Protein AF-A0A3L7ZVU9-F1 (afdb_monomer_lite)

Radius of gyration: 32.21 Å; chains: 1; bounding box: 34×43×109 Å

Secondary structure (DSSP, 8-state):
--HHHHHHHHHHHHHHHHHHH-HHHHHHHT-TT--HHHHHHHHHHHHHHHT-S---HHHHHHHHHHHHH-SS--------------------HHHHHHHHHHHHHHHHHHHHHHHHHHTS----TTSSTTSTTSSSS---

pLDDT: mean 83.01, std 16.84, range [37.69, 98.06]

Sequence (140 aa):
MKTTDHFKRTIQMYLEQRAAEDALFAKNYRNPAKNIDDCVTYILNYVKKSGCNGFTDGEIYGQAVHYYDENEIEVGEPIQCKVAVNHVVELTAEEKAEARQNAIRQYQDGLMREMQNRHKPRTDANKEMLASHKVDTSDC

Structure (mmCIF, N/CA/C/O backbone):
data_AF-A0A3L7ZVU9-F1
#
_entry.id   AF-A0A3L7ZVU9-F1
#
loop_
_atom_site.group_PDB
_atom_site.id
_atom_site.type_symbol
_atom_site.label_atom_id
_atom_site.label_alt_id
_atom_site.label_comp_id
_atom_site.label_asym_id
_atom_site.label_entity_id
_atom_site.label_seq_id
_atom_site.pdbx_PDB_ins_code
_atom_site.Cartn_x
_atom_site.Cartn_y
_atom_site.Cartn_z
_atom_site.occupancy
_atom_site.B_iso_or_equiv
_atom_site.auth_seq_id
_atom_site.auth_comp_id
_atom_site.auth_asym_id
_atom_site.auth_atom_id
_atom_site.pdbx_PDB_model_num
ATOM 1 N N . MET A 1 1 ? -7.067 10.037 -15.205 1.00 50.88 1 MET A N 1
ATOM 2 C CA . MET A 1 1 ? -7.299 9.424 -13.875 1.00 50.88 1 MET A CA 1
ATOM 3 C C . MET A 1 1 ? -6.689 10.328 -12.821 1.00 50.88 1 MET A C 1
ATOM 5 O O . MET A 1 1 ? -5.605 10.840 -13.076 1.00 50.88 1 MET A O 1
ATOM 9 N N . LYS A 1 2 ? -7.360 10.572 -11.685 1.00 66.62 2 LYS A N 1
ATOM 10 C CA . LYS A 1 2 ? -6.717 11.288 -10.572 1.00 66.62 2 LYS A CA 1
ATOM 11 C C . LYS A 1 2 ? -5.642 10.362 -10.002 1.00 66.62 2 LYS A C 1
ATOM 13 O O . LYS A 1 2 ? -5.888 9.166 -9.875 1.00 66.62 2 LYS A O 1
ATOM 18 N N . THR A 1 3 ? -4.455 10.870 -9.683 1.00 63.56 3 THR A N 1
ATOM 19 C CA . THR A 1 3 ? -3.334 10.006 -9.267 1.00 63.56 3 THR A CA 1
ATOM 20 C C . THR A 1 3 ? -3.638 9.210 -7.992 1.00 63.56 3 THR A C 1
ATOM 22 O O . THR A 1 3 ? -3.186 8.080 -7.841 1.00 63.56 3 THR A O 1
ATOM 25 N N . THR A 1 4 ? -4.511 9.742 -7.135 1.00 78.69 4 THR A N 1
ATOM 26 C CA . THR A 1 4 ? -5.063 9.049 -5.963 1.00 78.69 4 THR A CA 1
ATOM 27 C C . THR A 1 4 ? -5.902 7.818 -6.331 1.00 78.69 4 THR A C 1
ATOM 29 O O . THR A 1 4 ? -5.836 6.813 -5.631 1.00 78.69 4 THR A O 1
ATOM 32 N N . ASP A 1 5 ? -6.644 7.849 -7.444 1.00 87.31 5 ASP A N 1
ATOM 33 C CA . ASP A 1 5 ? -7.430 6.693 -7.905 1.00 87.31 5 ASP A CA 1
ATOM 34 C C . ASP A 1 5 ? -6.518 5.564 -8.388 1.00 87.31 5 ASP A C 1
ATOM 36 O O . ASP A 1 5 ? -6.831 4.389 -8.210 1.00 87.31 5 ASP A O 1
ATOM 40 N N . HIS A 1 6 ? -5.391 5.919 -9.012 1.00 88.12 6 HIS A N 1
ATOM 41 C CA . HIS A 1 6 ? -4.405 4.938 -9.450 1.00 88.12 6 HIS A CA 1
ATOM 42 C C . HIS A 1 6 ? -3.737 4.268 -8.248 1.00 88.12 6 HIS A C 1
ATOM 44 O O . HIS A 1 6 ? -3.736 3.046 -8.170 1.00 88.12 6 HIS A O 1
ATOM 50 N N . PHE A 1 7 ? -3.282 5.060 -7.271 1.00 90.31 7 PHE A N 1
ATOM 51 C CA . PHE A 1 7 ? -2.720 4.537 -6.027 1.00 90.31 7 PHE A CA 1
ATOM 52 C C . PHE A 1 7 ? -3.687 3.594 -5.305 1.00 90.31 7 PHE A C 1
ATOM 54 O O . PHE A 1 7 ? -3.316 2.472 -4.974 1.00 90.31 7 PHE A O 1
ATOM 61 N N . LYS A 1 8 ? -4.952 4.002 -5.150 1.00 92.88 8 LYS A N 1
ATOM 62 C CA . LYS A 1 8 ? -5.997 3.174 -4.534 1.00 92.88 8 LYS A CA 1
ATOM 63 C C . LYS A 1 8 ? -6.143 1.814 -5.222 1.00 92.88 8 LYS A C 1
ATOM 65 O O . LYS A 1 8 ? -6.193 0.793 -4.544 1.00 92.88 8 LYS A O 1
ATOM 70 N N . ARG A 1 9 ? -6.176 1.795 -6.559 1.00 92.69 9 ARG A N 1
ATOM 71 C CA . ARG A 1 9 ? -6.267 0.552 -7.343 1.00 92.69 9 ARG A CA 1
ATOM 72 C C . ARG A 1 9 ? -5.053 -0.348 -7.139 1.00 92.69 9 ARG A C 1
ATOM 74 O O . ARG A 1 9 ? -5.234 -1.550 -7.007 1.00 92.69 9 ARG A O 1
ATOM 81 N N . THR A 1 10 ? -3.847 0.216 -7.088 1.00 92.50 10 THR A N 1
ATOM 82 C CA . THR A 1 10 ? -2.620 -0.557 -6.842 1.00 92.50 10 THR A CA 1
ATOM 83 C C . THR A 1 10 ? -2.655 -1.235 -5.473 1.00 92.50 10 THR A C 1
ATOM 85 O O . THR A 1 10 ? -2.406 -2.434 -5.385 1.00 92.50 10 THR A O 1
ATOM 88 N N . ILE A 1 11 ? -3.042 -0.501 -4.422 1.00 95.44 11 ILE A N 1
ATOM 89 C CA . ILE A 1 11 ? -3.204 -1.071 -3.076 1.00 95.44 11 ILE A CA 1
ATOM 90 C C . ILE A 1 11 ? -4.271 -2.164 -3.078 1.00 95.44 11 ILE A C 1
ATOM 92 O O . ILE A 1 11 ? -4.038 -3.251 -2.562 1.00 95.44 11 ILE A O 1
ATOM 96 N N . GLN A 1 12 ? -5.425 -1.899 -3.691 1.00 95.88 12 GLN A N 1
ATOM 97 C CA . GLN A 1 12 ? -6.515 -2.865 -3.752 1.00 95.88 12 GLN A CA 1
ATOM 98 C C . GLN A 1 12 ? -6.091 -4.169 -4.440 1.00 95.88 12 GLN A C 1
ATOM 100 O O . GLN A 1 12 ? -6.318 -5.237 -3.887 1.00 95.88 12 GLN A O 1
ATOM 105 N N . MET A 1 13 ? -5.429 -4.083 -5.594 1.00 95.06 13 MET A N 1
ATOM 106 C CA . MET A 1 13 ? -4.960 -5.253 -6.340 1.00 95.06 13 MET A CA 1
ATOM 107 C C . MET A 1 13 ? -3.992 -6.110 -5.514 1.00 95.06 13 MET A C 1
ATOM 109 O O . MET A 1 13 ? -4.123 -7.332 -5.484 1.00 95.06 13 MET A O 1
ATOM 113 N N . TYR A 1 14 ? -3.053 -5.477 -4.804 1.00 96.06 14 TYR A N 1
ATOM 114 C CA . TYR A 1 14 ? -2.144 -6.189 -3.906 1.00 96.06 14 TYR A CA 1
ATOM 115 C C . TYR A 1 14 ? -2.900 -6.903 -2.772 1.00 96.06 14 TYR A C 1
ATOM 117 O O . TYR A 1 14 ? -2.649 -8.077 -2.500 1.00 96.06 14 TYR A O 1
ATOM 125 N N . LEU A 1 15 ? -3.852 -6.222 -2.127 1.00 97.50 15 LEU A N 1
ATOM 126 C CA . LEU A 1 15 ? -4.642 -6.797 -1.034 1.00 97.50 15 LEU A CA 1
ATOM 127 C C . LEU A 1 15 ? -5.527 -7.962 -1.503 1.00 97.50 15 LEU A C 1
ATOM 129 O O . LEU A 1 15 ? -5.655 -8.957 -0.794 1.00 97.50 15 LEU A O 1
ATOM 133 N N . GLU A 1 16 ? -6.106 -7.861 -2.701 1.00 97.25 16 GLU A N 1
ATOM 134 C CA . GLU A 1 16 ? -6.885 -8.934 -3.327 1.00 97.25 16 GLU A CA 1
ATOM 135 C C . GLU A 1 16 ? -6.015 -10.161 -3.618 1.00 97.25 16 GLU A C 1
ATOM 137 O O . GLU A 1 16 ? -6.404 -11.278 -3.271 1.00 97.25 16 GLU A O 1
ATOM 142 N N . GLN A 1 17 ? -4.817 -9.966 -4.182 1.00 95.94 17 GLN A N 1
ATOM 143 C CA . GLN A 1 17 ? -3.855 -11.051 -4.381 1.00 95.94 17 GLN A CA 1
ATOM 144 C C . GLN A 1 17 ? -3.463 -11.688 -3.041 1.00 95.94 17 GLN A C 1
ATOM 146 O O . GLN A 1 17 ? -3.501 -12.910 -2.897 1.00 95.94 17 GLN A O 1
ATOM 151 N N . ARG A 1 18 ? -3.165 -10.870 -2.025 1.00 96.06 18 ARG A N 1
ATOM 152 C CA . ARG A 1 18 ? -2.820 -11.360 -0.688 1.00 96.06 18 ARG A CA 1
ATOM 153 C C . ARG A 1 18 ? -3.954 -12.177 -0.073 1.00 96.06 18 ARG A C 1
ATOM 155 O O . ARG A 1 18 ? -3.697 -13.235 0.487 1.00 96.06 18 ARG A O 1
ATOM 162 N N . ALA A 1 19 ? -5.200 -11.727 -0.201 1.00 96.75 19 ALA A N 1
ATOM 163 C CA . ALA A 1 19 ? -6.376 -12.450 0.280 1.00 96.75 19 ALA A CA 1
ATOM 164 C C . ALA A 1 19 ? -6.663 -13.739 -0.511 1.00 96.75 19 ALA A C 1
ATOM 166 O O . ALA A 1 19 ? -7.304 -14.647 0.017 1.00 96.75 19 ALA A O 1
ATOM 167 N N . ALA A 1 20 ? -6.213 -13.843 -1.762 1.00 96.25 20 ALA A N 1
ATOM 168 C CA . ALA A 1 20 ? -6.296 -15.087 -2.524 1.00 96.25 20 ALA A CA 1
ATOM 169 C C . ALA A 1 20 ? -5.273 -16.132 -2.041 1.00 96.25 20 ALA A C 1
ATOM 171 O O . ALA A 1 20 ? -5.574 -17.325 -2.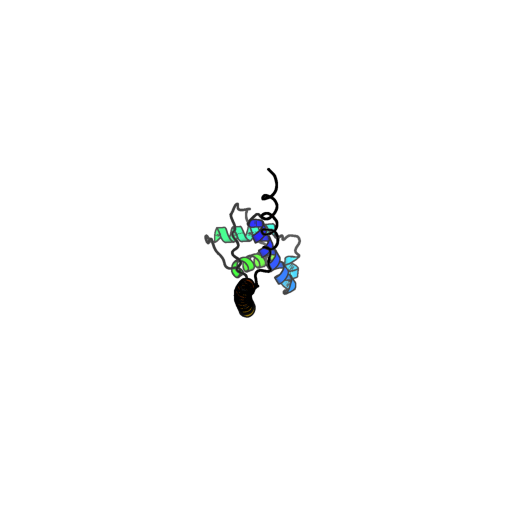039 1.00 96.25 20 ALA A O 1
ATOM 172 N N . GLU A 1 21 ? -4.087 -15.689 -1.616 1.00 95.75 21 GLU A N 1
ATOM 173 C CA . GLU A 1 21 ? -2.982 -16.554 -1.180 1.00 95.75 21 GLU A CA 1
ATOM 174 C C . GLU A 1 21 ? -3.024 -16.894 0.325 1.00 95.75 21 GLU A C 1
ATOM 176 O O . GLU A 1 21 ? -2.625 -17.987 0.726 1.00 95.75 21 GLU A O 1
ATOM 181 N N . ASP A 1 22 ? -3.516 -15.981 1.168 1.00 96.62 22 ASP A N 1
ATOM 182 C CA . ASP A 1 22 ? -3.526 -16.094 2.630 1.00 96.62 22 ASP A CA 1
ATOM 183 C C . ASP A 1 22 ? -4.961 -16.107 3.182 1.00 96.62 22 ASP A C 1
ATOM 185 O O . ASP A 1 22 ? -5.644 -15.084 3.261 1.00 96.62 22 ASP A O 1
ATOM 189 N N . ALA A 1 23 ? -5.417 -17.288 3.612 1.00 96.00 23 ALA A N 1
ATOM 190 C CA . ALA A 1 23 ? -6.768 -17.491 4.132 1.00 96.00 23 ALA A CA 1
ATOM 191 C C . ALA A 1 23 ? -7.041 -16.777 5.471 1.00 96.00 23 ALA A C 1
ATOM 193 O O . ALA A 1 23 ? -8.197 -16.436 5.744 1.00 96.00 23 ALA A O 1
ATOM 194 N N . LEU A 1 24 ? -6.017 -16.554 6.307 1.00 95.19 24 LEU A N 1
ATOM 195 C CA . LEU A 1 24 ? -6.175 -15.806 7.558 1.00 95.19 24 LEU A CA 1
ATOM 196 C C . LEU A 1 24 ? -6.378 -14.327 7.243 1.00 95.19 24 LEU A C 1
ATOM 198 O O . LEU A 1 24 ? -7.348 -13.730 7.714 1.00 95.19 24 LEU A O 1
ATOM 202 N N . PHE A 1 25 ? -5.542 -13.781 6.359 1.00 97.12 25 PHE A N 1
ATOM 203 C CA . PHE A 1 25 ? -5.699 -12.415 5.875 1.00 97.12 25 PHE A CA 1
ATOM 204 C C . PHE A 1 25 ? -7.043 -12.214 5.159 1.00 97.12 25 PHE A C 1
ATOM 206 O O . PHE A 1 25 ? -7.735 -11.226 5.392 1.00 97.12 25 PHE A O 1
ATOM 213 N N . ALA A 1 26 ? -7.484 -13.180 4.347 1.00 97.38 26 ALA A N 1
ATOM 214 C CA . ALA A 1 26 ? -8.758 -13.113 3.630 1.00 97.38 26 ALA A CA 1
ATOM 215 C C . ALA A 1 26 ? -9.967 -12.900 4.553 1.00 97.38 26 ALA A C 1
ATOM 217 O O . ALA A 1 26 ? -10.944 -12.253 4.168 1.00 97.38 26 ALA A O 1
ATOM 218 N N . LYS A 1 27 ? -9.922 -13.452 5.772 1.00 96.62 27 LYS A N 1
ATOM 219 C CA . LYS A 1 27 ? -10.969 -13.244 6.777 1.00 96.62 27 LYS A CA 1
ATOM 220 C C . LYS A 1 27 ? -11.001 -11.788 7.242 1.00 96.62 27 LYS A C 1
ATOM 222 O O . LYS A 1 27 ? -12.082 -11.206 7.301 1.00 96.62 27 LYS A O 1
ATOM 227 N N . ASN A 1 28 ? -9.835 -11.213 7.522 1.00 96.38 28 ASN A N 1
ATOM 228 C CA . ASN A 1 28 ? -9.686 -9.824 7.953 1.00 96.38 28 ASN A CA 1
ATOM 229 C C . ASN A 1 28 ? -10.056 -8.846 6.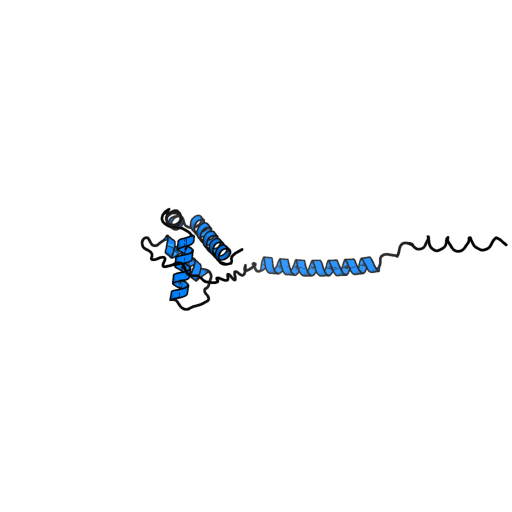830 1.00 96.38 28 ASN A C 1
ATOM 231 O O . ASN A 1 28 ? -10.791 -7.887 7.053 1.00 96.38 28 ASN A O 1
ATOM 235 N N . TYR A 1 29 ? -9.646 -9.145 5.597 1.00 97.12 29 TYR A N 1
ATOM 236 C CA . TYR A 1 29 ? -9.952 -8.340 4.415 1.00 97.12 29 TYR A CA 1
ATOM 237 C C . TYR A 1 29 ? -11.458 -8.228 4.125 1.00 97.12 29 TYR A C 1
ATOM 239 O O . TYR A 1 29 ? -11.931 -7.197 3.657 1.00 97.12 29 TYR A O 1
ATOM 247 N N . ARG A 1 30 ? -12.243 -9.264 4.453 1.00 96.00 30 ARG A N 1
ATOM 248 C CA . ARG A 1 30 ? -13.712 -9.265 4.304 1.00 96.00 30 ARG A CA 1
ATOM 249 C C . ARG A 1 30 ? -14.456 -8.547 5.433 1.00 96.00 30 ARG A C 1
ATOM 251 O O . ARG A 1 30 ? -15.686 -8.570 5.442 1.00 96.00 30 ARG A O 1
ATOM 258 N N . ASN A 1 31 ? -13.753 -7.955 6.398 1.00 95.06 31 ASN A N 1
ATOM 259 C CA . ASN A 1 31 ? -14.384 -7.242 7.502 1.00 95.06 31 ASN A CA 1
ATOM 260 C C . ASN A 1 31 ? -15.179 -6.029 6.970 1.00 95.06 31 ASN A C 1
ATOM 262 O O . ASN A 1 31 ? -14.568 -5.103 6.440 1.00 95.06 31 ASN A O 1
ATOM 266 N N . PRO A 1 32 ? -16.515 -5.977 7.145 1.00 94.69 32 PRO A N 1
ATOM 267 C CA . PRO A 1 32 ? -17.338 -4.886 6.620 1.00 94.69 32 PRO A CA 1
ATOM 268 C C . PRO A 1 32 ? -17.072 -3.532 7.295 1.00 94.69 32 PRO A C 1
ATOM 270 O O . PRO A 1 32 ? -17.493 -2.504 6.773 1.00 94.69 32 PRO A O 1
ATOM 273 N N . ALA A 1 33 ? -16.392 -3.515 8.446 1.00 94.12 33 ALA A N 1
ATOM 274 C CA . ALA A 1 33 ? -15.972 -2.286 9.118 1.00 94.12 33 ALA A CA 1
ATOM 275 C C . ALA A 1 33 ? -14.685 -1.681 8.529 1.00 94.12 33 ALA A C 1
ATOM 277 O O . ALA A 1 33 ? -14.306 -0.574 8.901 1.00 94.12 33 ALA A O 1
ATOM 278 N N . LYS A 1 34 ? -13.995 -2.398 7.635 1.00 95.25 34 LYS A N 1
ATOM 279 C CA . LYS A 1 34 ? -12.765 -1.951 6.978 1.00 95.25 34 LYS A CA 1
ATOM 280 C C . LYS A 1 34 ? -13.053 -1.669 5.508 1.00 95.25 34 LYS A C 1
ATOM 282 O O . LYS A 1 34 ? -13.858 -2.352 4.879 1.00 95.25 34 LYS A O 1
ATOM 287 N N . ASN A 1 35 ? -12.406 -0.652 4.950 1.00 95.81 35 ASN A N 1
ATOM 288 C CA . ASN A 1 35 ? -12.577 -0.296 3.545 1.00 95.81 35 ASN A CA 1
ATOM 289 C C . ASN A 1 35 ? -11.292 0.291 2.952 1.00 95.81 35 ASN A C 1
ATOM 291 O O . ASN A 1 35 ? -10.368 0.701 3.655 1.00 95.81 35 ASN A O 1
ATOM 295 N N . ILE A 1 36 ? -11.236 0.321 1.622 1.00 96.31 36 ILE A N 1
ATOM 296 C CA . ILE A 1 36 ? -10.049 0.765 0.894 1.00 96.31 36 ILE A CA 1
ATOM 297 C C . ILE A 1 36 ? -9.784 2.274 1.028 1.00 96.31 36 ILE A C 1
ATOM 299 O O . ILE A 1 36 ? -8.631 2.693 0.960 1.00 96.31 36 ILE A O 1
ATOM 303 N N . ASP A 1 37 ? -10.813 3.094 1.248 1.00 94.69 37 ASP A N 1
ATOM 304 C CA . ASP A 1 37 ? -10.664 4.550 1.358 1.00 94.69 37 ASP A CA 1
ATOM 305 C C . ASP A 1 37 ? -9.987 4.939 2.675 1.00 94.69 37 ASP A C 1
ATOM 307 O O . ASP A 1 37 ? -9.043 5.735 2.687 1.00 94.69 37 ASP A O 1
ATOM 311 N N . ASP A 1 38 ? -10.403 4.300 3.763 1.00 95.94 38 ASP A N 1
ATOM 312 C CA . ASP A 1 38 ? -9.787 4.438 5.078 1.00 95.94 38 ASP A CA 1
ATOM 313 C C . ASP A 1 38 ? -8.394 3.812 5.108 1.00 95.94 38 ASP A C 1
ATOM 315 O O . ASP A 1 38 ? -7.478 4.401 5.671 1.00 95.94 38 ASP A O 1
ATOM 319 N N . CYS A 1 39 ? -8.185 2.676 4.436 1.00 97.00 39 CYS A N 1
ATOM 320 C CA . CYS A 1 39 ? -6.853 2.087 4.276 1.00 97.00 39 CYS A CA 1
ATOM 321 C C . CYS A 1 39 ? -5.879 3.074 3.609 1.00 97.00 39 CYS A C 1
ATOM 323 O O . CYS A 1 39 ? -4.783 3.323 4.112 1.00 97.00 39 CYS A O 1
ATOM 325 N N . VAL A 1 40 ? -6.291 3.703 2.503 1.00 95.31 40 VAL A N 1
ATOM 326 C CA . VAL A 1 40 ? -5.477 4.725 1.828 1.00 95.31 40 VAL A CA 1
ATOM 327 C C . VAL A 1 40 ? -5.258 5.937 2.736 1.00 95.31 40 VAL A C 1
ATOM 329 O O . VAL A 1 40 ? -4.139 6.437 2.818 1.00 95.31 40 VAL A O 1
ATOM 332 N N . THR A 1 41 ? -6.287 6.397 3.450 1.00 95.56 41 THR A N 1
ATOM 333 C CA . THR A 1 41 ? -6.166 7.523 4.391 1.00 95.56 41 THR A CA 1
ATOM 334 C C . THR A 1 41 ? -5.180 7.216 5.518 1.00 95.56 41 THR A C 1
ATOM 336 O O . THR A 1 41 ? -4.322 8.046 5.826 1.00 95.56 41 THR A O 1
ATOM 339 N N . TYR A 1 42 ? -5.235 6.004 6.066 1.00 96.56 42 TYR A N 1
ATOM 340 C CA . TYR A 1 42 ? -4.303 5.502 7.066 1.00 96.56 42 TYR A CA 1
ATOM 341 C C . TYR A 1 42 ? -2.858 5.537 6.556 1.00 96.56 42 TYR A C 1
ATOM 343 O O . TYR A 1 42 ? -1.989 6.143 7.186 1.00 96.56 42 TYR A O 1
ATOM 351 N N . ILE A 1 43 ? -2.611 4.973 5.369 1.00 95.50 43 ILE A N 1
ATOM 352 C CA . ILE A 1 43 ? -1.280 4.955 4.750 1.00 95.50 43 ILE A CA 1
ATOM 353 C C . ILE A 1 43 ? -0.758 6.382 4.543 1.00 95.50 43 ILE A C 1
ATOM 355 O O . ILE A 1 43 ? 0.392 6.676 4.861 1.00 95.50 43 ILE A O 1
ATOM 359 N N . LEU A 1 44 ? -1.592 7.302 4.052 1.00 93.75 44 LEU A N 1
ATOM 360 C CA . LEU A 1 44 ? -1.185 8.693 3.835 1.00 93.75 44 LEU A CA 1
ATOM 361 C C . LEU A 1 44 ? -0.859 9.418 5.147 1.00 93.75 44 LEU A C 1
ATOM 363 O O . LEU A 1 44 ? 0.075 10.222 5.186 1.00 93.75 44 LEU A O 1
ATOM 367 N N . ASN A 1 45 ? -1.583 9.125 6.230 1.00 94.75 45 ASN A N 1
ATOM 368 C CA . ASN A 1 45 ? -1.268 9.648 7.558 1.00 94.75 45 ASN A CA 1
ATOM 369 C C . ASN A 1 45 ? 0.039 9.068 8.106 1.00 94.75 45 ASN A C 1
ATOM 371 O O . ASN A 1 45 ? 0.835 9.815 8.675 1.00 94.75 45 ASN A O 1
ATOM 375 N N . TYR A 1 46 ? 0.294 7.777 7.896 1.00 94.56 46 TYR A N 1
ATOM 376 C CA . TYR A 1 46 ? 1.569 7.147 8.234 1.00 94.56 46 TYR A CA 1
ATOM 377 C C . TYR A 1 46 ? 2.743 7.807 7.490 1.00 94.56 46 TYR A C 1
ATOM 379 O O . TYR A 1 46 ? 3.702 8.254 8.120 1.00 94.56 46 TYR A O 1
ATOM 387 N N . VAL A 1 47 ? 2.622 7.967 6.169 1.00 93.00 47 VAL A N 1
ATOM 388 C CA . VAL A 1 47 ? 3.612 8.642 5.310 1.00 93.00 47 VAL A CA 1
ATOM 389 C C . VAL A 1 47 ? 3.854 10.082 5.769 1.00 93.00 47 VAL A C 1
ATOM 391 O O . VAL A 1 47 ? 4.991 10.525 5.895 1.00 93.00 47 VAL A O 1
ATOM 394 N N . LYS A 1 48 ? 2.790 10.827 6.085 1.00 91.56 48 LYS A N 1
ATOM 395 C CA . LYS A 1 48 ? 2.913 12.198 6.592 1.00 91.56 48 LYS A CA 1
ATOM 396 C C . LYS A 1 48 ? 3.647 12.249 7.935 1.00 91.56 48 LYS A C 1
ATOM 398 O O . LYS A 1 48 ? 4.464 13.145 8.137 1.00 91.56 48 LYS A O 1
ATOM 403 N N . LYS A 1 49 ? 3.351 11.318 8.848 1.00 93.00 49 LYS A N 1
ATOM 404 C CA . LYS A 1 49 ? 3.992 11.236 10.170 1.00 93.00 49 LYS A CA 1
ATOM 405 C C . LYS A 1 49 ? 5.474 10.867 10.073 1.00 93.00 49 LYS A C 1
ATOM 407 O O . LYS A 1 49 ? 6.247 11.337 10.900 1.00 93.00 49 LYS A O 1
ATOM 412 N N . SER A 1 50 ? 5.877 10.068 9.083 1.00 92.19 50 SER A N 1
ATOM 413 C CA . SER A 1 50 ? 7.284 9.682 8.919 1.00 92.19 50 SER A CA 1
ATOM 414 C C . SER A 1 50 ? 8.183 10.837 8.461 1.00 92.19 50 SER A C 1
ATOM 416 O O . SER A 1 50 ? 9.386 10.810 8.704 1.00 92.19 50 SER A O 1
ATOM 418 N N . GLY A 1 51 ? 7.621 11.843 7.779 1.00 92.19 51 GLY A N 1
ATOM 419 C CA . GLY A 1 51 ? 8.386 12.933 7.167 1.00 92.19 51 GLY A CA 1
ATOM 420 C C . GLY A 1 51 ? 9.157 12.531 5.900 1.00 92.19 51 GLY A C 1
ATOM 421 O O . GLY A 1 51 ? 9.922 13.340 5.373 1.00 92.19 51 GLY A O 1
ATOM 422 N N . CYS A 1 52 ? 8.961 11.310 5.391 1.00 88.88 52 CYS A N 1
ATOM 423 C CA . CYS A 1 52 ? 9.583 10.814 4.163 1.00 88.88 52 CYS A CA 1
ATOM 424 C C . CYS A 1 52 ? 8.628 10.937 2.965 1.00 88.88 52 CYS A C 1
ATOM 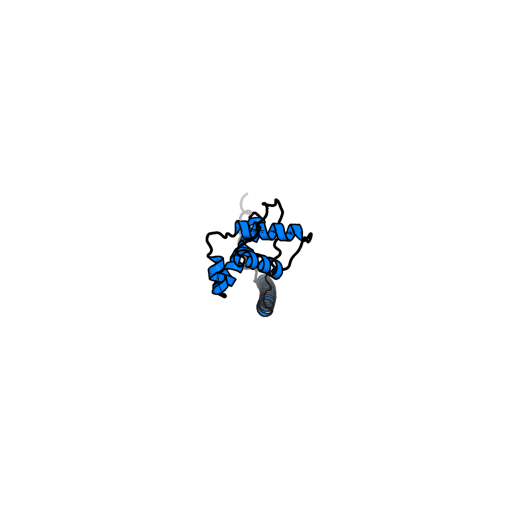426 O O . CYS A 1 52 ? 7.442 10.640 3.066 1.00 88.88 52 CYS A O 1
ATOM 428 N N . ASN A 1 53 ? 9.160 11.319 1.799 1.00 82.38 53 ASN A N 1
ATOM 429 C CA . ASN A 1 53 ? 8.369 11.504 0.572 1.00 82.38 53 ASN A CA 1
ATOM 430 C C . ASN A 1 53 ? 8.373 10.281 -0.366 1.00 82.38 53 ASN A C 1
ATOM 432 O O . ASN A 1 53 ? 7.752 10.331 -1.426 1.00 82.38 53 ASN A O 1
ATOM 436 N N . GLY A 1 54 ? 9.097 9.213 -0.023 1.00 86.62 54 GLY A N 1
ATOM 437 C CA . GLY A 1 54 ? 9.269 8.035 -0.869 1.00 86.62 54 GLY A CA 1
ATOM 438 C C . GLY A 1 54 ? 9.379 6.768 -0.035 1.00 86.62 54 GLY A C 1
ATOM 439 O O . GLY A 1 54 ? 10.026 6.774 1.008 1.00 86.62 54 GLY A O 1
ATOM 440 N N . PHE A 1 55 ? 8.724 5.717 -0.515 1.00 92.38 55 PHE A N 1
ATOM 441 C CA . PHE A 1 55 ? 8.632 4.406 0.114 1.00 92.38 55 PHE A CA 1
ATOM 442 C C . PHE A 1 55 ? 8.699 3.338 -0.966 1.00 92.38 55 PHE A C 1
ATOM 444 O O . PHE A 1 55 ? 8.300 3.573 -2.110 1.00 92.38 55 PHE A O 1
ATOM 451 N N . THR A 1 56 ? 9.191 2.168 -0.591 1.00 91.94 56 THR A N 1
ATOM 452 C CA . THR A 1 56 ? 9.106 0.969 -1.416 1.00 91.94 56 THR A CA 1
ATOM 453 C C . THR A 1 56 ? 7.685 0.408 -1.415 1.00 91.94 56 THR A C 1
ATOM 455 O O . THR A 1 56 ? 6.909 0.622 -0.478 1.00 91.94 56 THR A O 1
ATOM 458 N N . ASP A 1 57 ? 7.360 -0.369 -2.448 1.00 91.56 57 ASP A N 1
ATOM 459 C CA . ASP A 1 57 ? 6.089 -1.092 -2.540 1.00 91.56 57 ASP A CA 1
ATOM 460 C C . ASP A 1 57 ? 5.859 -1.959 -1.289 1.00 91.56 57 ASP A C 1
ATOM 462 O O . ASP A 1 57 ? 4.786 -1.911 -0.698 1.00 91.56 57 ASP A O 1
ATOM 466 N N . GLY A 1 58 ? 6.890 -2.670 -0.813 1.00 92.69 58 GLY A N 1
ATOM 467 C CA . GLY A 1 58 ? 6.808 -3.524 0.377 1.00 92.69 58 GLY A CA 1
ATOM 468 C C . GLY A 1 58 ? 6.460 -2.775 1.667 1.00 92.69 58 GLY A C 1
ATOM 469 O O . GLY A 1 58 ? 5.666 -3.273 2.462 1.00 92.69 58 GLY A O 1
ATOM 470 N N . GLU A 1 59 ? 6.991 -1.567 1.868 1.00 94.94 59 GLU A N 1
ATOM 471 C CA . GLU A 1 59 ? 6.653 -0.742 3.038 1.00 94.94 59 GLU A CA 1
ATOM 472 C C . GLU A 1 59 ? 5.193 -0.285 2.999 1.00 94.94 59 GLU A C 1
ATOM 474 O O . GLU A 1 59 ? 4.473 -0.394 3.991 1.00 94.94 59 GLU A O 1
ATOM 479 N N . ILE A 1 60 ? 4.735 0.190 1.839 1.00 95.69 60 ILE A N 1
ATOM 480 C CA . ILE A 1 60 ? 3.356 0.647 1.659 1.00 95.69 60 ILE A CA 1
ATOM 481 C C . ILE A 1 60 ? 2.367 -0.517 1.782 1.00 95.69 60 ILE A C 1
ATOM 483 O O . ILE A 1 60 ? 1.339 -0.401 2.452 1.00 95.69 60 ILE A O 1
ATOM 487 N N . TYR A 1 61 ? 2.684 -1.656 1.175 1.00 96.31 61 TYR A N 1
ATOM 488 C CA . TYR A 1 61 ? 1.891 -2.875 1.259 1.00 96.31 61 TYR A CA 1
ATOM 489 C C . TYR A 1 61 ? 1.853 -3.452 2.672 1.00 96.31 61 TYR A C 1
ATOM 491 O O . TYR A 1 61 ? 0.794 -3.900 3.111 1.00 96.31 61 TYR A O 1
ATOM 499 N N . GLY A 1 62 ? 2.959 -3.379 3.415 1.00 96.88 62 GLY A N 1
ATOM 500 C CA . GLY A 1 62 ? 2.994 -3.740 4.830 1.00 96.88 62 GLY A CA 1
ATOM 501 C C . GLY A 1 62 ? 1.997 -2.923 5.650 1.00 96.88 62 GLY A C 1
ATOM 502 O O . GLY A 1 62 ? 1.233 -3.491 6.429 1.00 96.88 62 GLY A O 1
ATOM 503 N N . GLN A 1 63 ? 1.919 -1.611 5.408 1.00 97.56 63 GLN A N 1
ATOM 504 C CA . GLN A 1 63 ? 0.934 -0.756 6.078 1.00 97.56 63 GLN A CA 1
ATOM 505 C C . GLN A 1 63 ? -0.506 -1.047 5.655 1.00 97.56 63 GLN A C 1
ATOM 507 O O . GLN A 1 63 ? -1.418 -0.983 6.479 1.00 97.56 63 GLN A O 1
ATOM 512 N N . ALA A 1 64 ? -0.723 -1.411 4.390 1.00 97.69 64 ALA A N 1
ATOM 513 C CA . ALA A 1 64 ? -2.037 -1.831 3.921 1.00 97.69 64 ALA A CA 1
ATOM 514 C C . ALA A 1 64 ? -2.514 -3.108 4.634 1.00 97.69 64 ALA A C 1
ATOM 516 O O . ALA A 1 64 ? -3.661 -3.170 5.068 1.00 97.69 64 ALA A O 1
ATOM 517 N N . VAL A 1 65 ? -1.635 -4.103 4.795 1.00 97.81 65 VAL A N 1
ATOM 518 C CA . VAL A 1 65 ? -1.936 -5.346 5.529 1.00 97.81 65 VAL A CA 1
ATOM 519 C C . VAL A 1 65 ? -2.213 -5.051 6.998 1.00 97.81 65 VAL A C 1
ATOM 521 O O . VAL A 1 65 ? -3.251 -5.460 7.514 1.00 97.81 65 VAL A O 1
ATOM 524 N N . HIS A 1 66 ? -1.345 -4.267 7.642 1.00 97.38 66 HIS A N 1
ATOM 525 C CA . HIS A 1 66 ? -1.494 -3.891 9.046 1.00 97.38 66 HIS A CA 1
ATOM 526 C C . HIS A 1 66 ? -2.843 -3.208 9.327 1.00 97.38 66 HIS A C 1
ATOM 528 O O . HIS A 1 66 ? -3.492 -3.513 10.324 1.00 97.38 66 HIS A O 1
ATOM 534 N N . TYR A 1 67 ? -3.334 -2.371 8.405 1.00 98.06 67 TYR A N 1
ATOM 535 C CA . TYR A 1 67 ? -4.665 -1.770 8.522 1.00 98.06 67 TYR A CA 1
ATOM 536 C C . TYR A 1 67 ? -5.808 -2.792 8.618 1.00 98.06 67 TYR A C 1
ATOM 538 O O . TYR A 1 67 ? -6.773 -2.551 9.351 1.00 98.06 67 TYR A O 1
ATOM 546 N N . TYR A 1 68 ? -5.729 -3.908 7.892 1.00 97.44 68 TYR A N 1
ATOM 547 C CA . TYR A 1 68 ? -6.762 -4.946 7.932 1.00 97.44 68 TYR A CA 1
ATOM 548 C C . TYR A 1 68 ? -6.567 -5.931 9.086 1.00 97.44 68 TYR A C 1
ATOM 550 O O . TYR A 1 68 ? -7.566 -6.411 9.618 1.00 97.44 68 TYR A O 1
ATOM 558 N N . ASP A 1 69 ? -5.326 -6.210 9.485 1.00 96.06 69 ASP A N 1
ATOM 559 C CA . ASP A 1 69 ? -5.028 -7.158 10.563 1.00 96.06 69 ASP A CA 1
ATOM 560 C C . ASP A 1 69 ? -5.305 -6.594 11.963 1.00 96.06 69 ASP A C 1
ATOM 562 O O . ASP A 1 69 ? -5.729 -7.339 12.847 1.00 96.06 69 ASP A O 1
ATOM 566 N N . GLU A 1 70 ? -5.121 -5.287 12.171 1.00 94.75 70 GLU A N 1
ATOM 567 C CA . GLU A 1 70 ? -5.388 -4.661 13.466 1.00 94.75 70 GLU A CA 1
ATOM 568 C C . GLU A 1 70 ? -6.875 -4.355 13.673 1.00 94.75 70 GLU A C 1
ATOM 570 O O . GLU A 1 70 ? -7.531 -3.685 12.863 1.00 94.75 70 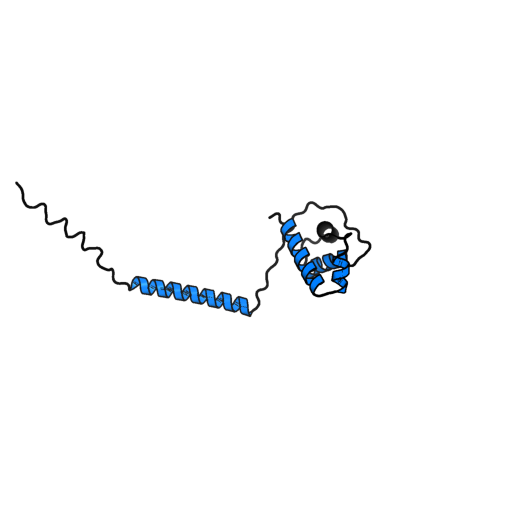GLU A O 1
ATOM 575 N N . ASN A 1 71 ? -7.409 -4.791 14.817 1.00 88.75 71 ASN A N 1
ATOM 576 C CA . ASN A 1 71 ? -8.806 -4.550 15.189 1.00 88.75 71 ASN A CA 1
ATOM 577 C C . ASN A 1 71 ? -9.063 -3.071 15.509 1.00 88.75 71 ASN A C 1
ATOM 579 O O . ASN A 1 71 ? -10.052 -2.501 15.047 1.00 88.75 71 ASN A O 1
ATOM 583 N N . GLU A 1 72 ? -8.159 -2.451 16.267 1.00 90.19 72 GLU A N 1
ATOM 584 C CA . GLU A 1 72 ? -8.229 -1.048 16.672 1.00 90.19 72 GLU A CA 1
ATOM 585 C C . GLU A 1 72 ? -7.125 -0.278 15.952 1.00 90.19 72 GLU A C 1
ATOM 587 O O . GLU A 1 72 ? -5.943 -0.472 16.222 1.00 90.19 72 GLU A O 1
ATOM 592 N N . ILE A 1 73 ? -7.503 0.583 15.005 1.00 92.31 73 ILE A N 1
ATOM 593 C CA . ILE A 1 73 ? -6.537 1.388 14.260 1.00 92.31 73 ILE A CA 1
ATOM 594 C C . ILE A 1 73 ? -7.028 2.820 14.089 1.00 92.31 73 ILE A C 1
ATOM 596 O O . ILE A 1 73 ? -8.181 3.067 13.733 1.00 92.31 73 ILE A O 1
ATOM 600 N N . GLU A 1 74 ? -6.130 3.773 14.313 1.00 93.06 74 GLU A N 1
ATOM 601 C CA . GLU A 1 74 ? -6.386 5.185 14.054 1.00 93.06 74 GLU A CA 1
ATOM 602 C C . GLU A 1 74 ? -6.100 5.508 12.586 1.00 93.06 74 GLU A C 1
ATOM 604 O O . GLU A 1 74 ? -4.947 5.654 12.176 1.00 93.06 74 GLU A O 1
ATOM 609 N N . VAL A 1 75 ? -7.160 5.655 11.790 1.00 93.75 75 VAL A N 1
ATOM 610 C CA . VAL A 1 75 ? -7.064 6.030 10.367 1.00 93.75 75 VAL A CA 1
ATOM 611 C C . VAL A 1 75 ? -6.466 7.430 10.187 1.00 93.75 75 VAL A C 1
ATOM 613 O O . VAL A 1 75 ? -5.692 7.674 9.260 1.00 93.75 75 VAL A O 1
ATOM 616 N N . GLY A 1 76 ? -6.785 8.342 11.107 1.00 93.31 76 GLY A N 1
ATOM 617 C CA . GLY A 1 76 ? -6.454 9.757 10.993 1.00 93.31 76 GLY A CA 1
ATOM 618 C C . GLY A 1 76 ? -7.381 10.505 10.035 1.00 93.31 76 GLY A C 1
ATOM 619 O O . GLY A 1 76 ? -8.382 9.977 9.558 1.00 93.31 76 GLY A O 1
ATOM 620 N N . GLU A 1 77 ? -7.036 11.760 9.766 1.00 92.56 77 GLU A N 1
ATOM 621 C CA . GLU A 1 77 ? -7.862 12.659 8.957 1.00 92.56 77 GLU A CA 1
ATOM 622 C C . GLU A 1 77 ? -7.504 12.578 7.467 1.00 92.56 77 GLU A C 1
ATOM 624 O O . GLU A 1 77 ? -6.331 12.379 7.131 1.00 92.56 77 GLU A O 1
ATOM 629 N N . PRO A 1 78 ? -8.458 12.799 6.546 1.00 90.81 78 PRO A N 1
ATOM 630 C CA . PRO A 1 78 ? -8.165 12.909 5.122 1.00 90.81 78 PRO A CA 1
ATOM 631 C C . PRO A 1 78 ? -7.137 14.012 4.832 1.00 90.81 78 PRO A C 1
ATOM 633 O O . PRO A 1 78 ? -7.290 15.165 5.238 1.00 90.81 78 PRO A O 1
ATOM 636 N N . ILE A 1 79 ? -6.084 13.675 4.083 1.00 87.19 79 ILE A N 1
ATOM 637 C CA . ILE A 1 79 ? -5.020 14.620 3.721 1.00 87.19 79 ILE A CA 1
ATOM 638 C C . ILE A 1 79 ? -5.127 14.976 2.242 1.00 87.19 79 ILE A C 1
ATOM 640 O O . ILE A 1 79 ? -5.107 14.108 1.367 1.00 87.19 79 ILE A O 1
ATOM 644 N N . GLN A 1 80 ? -5.133 16.274 1.941 1.00 85.25 80 GLN A N 1
ATOM 645 C CA . GLN A 1 80 ? -4.971 16.747 0.573 1.00 85.25 80 GLN A CA 1
ATOM 646 C C . GLN A 1 80 ? -3.494 16.654 0.163 1.00 85.25 80 GLN A C 1
ATOM 648 O O . GLN A 1 80 ? -2.677 17.496 0.528 1.00 85.25 80 GLN A O 1
ATOM 653 N N . CYS A 1 81 ? -3.141 15.616 -0.595 1.00 83.44 81 CYS A N 1
ATOM 654 C CA . CYS A 1 81 ? -1.780 15.389 -1.083 1.00 83.44 81 CYS A CA 1
ATOM 655 C C . CYS A 1 81 ? -1.764 14.948 -2.553 1.00 83.44 81 CYS A C 1
ATOM 657 O O . CYS A 1 81 ? -2.769 14.498 -3.108 1.00 83.44 81 CYS A O 1
ATOM 659 N N . LYS A 1 82 ? -0.602 15.100 -3.199 1.00 84.44 82 LYS A N 1
ATOM 660 C CA . LYS A 1 82 ? -0.337 14.547 -4.530 1.00 84.44 82 LYS A CA 1
ATOM 661 C C . LYS A 1 82 ? 0.463 13.266 -4.354 1.00 84.44 82 LYS A C 1
ATOM 663 O O . LYS A 1 82 ? 1.601 13.317 -3.902 1.00 84.44 82 LYS A O 1
ATOM 668 N N . VAL A 1 83 ? -0.135 12.143 -4.723 1.00 84.75 83 VAL A N 1
ATOM 669 C CA . VAL A 1 83 ? 0.543 10.844 -4.753 1.00 84.75 83 VAL A CA 1
ATOM 670 C C . VAL A 1 83 ? 1.086 10.633 -6.157 1.00 84.75 83 VAL A C 1
ATOM 672 O O . VAL A 1 83 ? 0.400 10.978 -7.114 1.00 84.75 83 VAL A O 1
ATOM 675 N N . ALA A 1 84 ? 2.290 10.088 -6.295 1.00 84.69 84 ALA A N 1
ATOM 676 C CA . ALA A 1 84 ? 2.827 9.609 -7.562 1.00 84.69 84 ALA A CA 1
ATOM 677 C C . ALA A 1 84 ? 3.268 8.157 -7.369 1.00 84.69 84 ALA A C 1
ATOM 679 O O . ALA A 1 84 ? 4.030 7.864 -6.455 1.00 84.69 84 ALA A O 1
ATOM 680 N N . VAL A 1 85 ? 2.762 7.259 -8.212 1.00 81.06 85 VAL A N 1
ATOM 681 C CA . VAL A 1 85 ? 3.101 5.833 -8.179 1.00 81.06 85 VAL A CA 1
ATOM 682 C C . VAL A 1 85 ? 4.063 5.577 -9.326 1.00 81.06 85 VAL A C 1
ATOM 684 O O . VAL A 1 85 ? 3.689 5.745 -10.485 1.00 81.06 85 VAL A O 1
ATOM 687 N N . ASN A 1 86 ? 5.304 5.220 -9.007 1.00 77.06 86 ASN A N 1
ATOM 688 C CA . ASN A 1 86 ? 6.312 4.852 -9.996 1.00 77.06 86 ASN A CA 1
ATOM 689 C C . ASN A 1 86 ? 6.513 3.336 -9.963 1.00 77.06 86 ASN A C 1
ATOM 691 O O . ASN A 1 86 ? 7.556 2.849 -9.538 1.00 77.06 86 ASN A O 1
ATOM 695 N N . HIS A 1 87 ? 5.475 2.590 -10.339 1.00 67.38 87 HIS A N 1
ATOM 696 C CA . HIS A 1 87 ? 5.575 1.139 -10.412 1.00 67.38 87 HIS A CA 1
ATOM 697 C C . HIS A 1 87 ? 6.281 0.764 -11.719 1.00 67.38 87 HIS A C 1
ATOM 699 O O . HIS A 1 87 ? 5.693 0.816 -12.803 1.00 67.38 87 HIS A O 1
ATOM 705 N N . VAL A 1 88 ? 7.567 0.432 -11.624 1.00 60.78 88 VAL A N 1
ATOM 706 C CA . VAL A 1 88 ? 8.303 -0.172 -12.733 1.00 60.78 88 VAL A CA 1
ATOM 707 C C . VAL A 1 88 ? 7.925 -1.646 -12.743 1.00 60.78 88 VAL A C 1
ATOM 709 O O . VAL A 1 88 ? 8.339 -2.390 -11.861 1.00 60.78 88 VAL A O 1
ATOM 712 N N . VAL A 1 89 ? 7.141 -2.071 -13.735 1.00 57.09 89 VAL A N 1
ATOM 713 C CA . VAL A 1 89 ? 6.954 -3.502 -13.998 1.00 57.09 89 VAL A CA 1
ATOM 714 C C . VAL A 1 89 ? 8.327 -4.049 -14.372 1.00 57.09 89 VAL A C 1
ATOM 716 O O . VAL A 1 89 ? 8.844 -3.777 -15.462 1.00 57.09 89 VAL A O 1
ATOM 719 N N . GLU A 1 90 ? 8.965 -4.756 -13.443 1.00 54.06 90 GLU A N 1
ATOM 720 C CA . GLU A 1 90 ? 10.210 -5.453 -13.719 1.00 54.06 90 GLU A CA 1
ATOM 721 C C . GLU A 1 90 ? 9.909 -6.600 -14.679 1.00 54.06 90 GLU A C 1
ATOM 723 O O . GLU A 1 90 ? 9.616 -7.717 -14.269 1.00 54.06 90 GLU A O 1
ATOM 728 N N . LEU A 1 91 ? 9.978 -6.309 -15.982 1.00 55.16 91 LEU A N 1
ATOM 729 C CA . LEU A 1 91 ? 9.968 -7.349 -17.003 1.00 55.16 91 LEU A CA 1
ATOM 730 C C . LEU A 1 91 ? 11.066 -8.353 -16.649 1.00 55.16 91 LEU A C 1
ATOM 732 O O . LEU A 1 91 ? 12.221 -7.964 -16.389 1.00 55.16 91 LEU A O 1
ATOM 736 N N . THR A 1 92 ? 10.691 -9.625 -16.646 1.00 65.06 92 THR A N 1
ATOM 737 C CA . THR A 1 92 ? 11.613 -10.733 -16.423 1.00 65.06 92 THR A CA 1
ATOM 738 C C . THR A 1 92 ? 12.760 -10.654 -17.437 1.00 65.06 92 THR A C 1
ATOM 740 O O . THR A 1 92 ? 12.661 -10.017 -18.496 1.00 65.06 92 THR A O 1
ATOM 743 N N . ALA A 1 93 ? 13.910 -11.255 -17.120 1.00 70.06 93 ALA A N 1
ATOM 744 C CA . ALA A 1 93 ? 15.069 -11.215 -18.016 1.00 70.06 93 ALA A CA 1
ATOM 745 C C . ALA A 1 93 ? 14.732 -11.743 -19.427 1.00 70.06 93 ALA A C 1
ATOM 747 O O . ALA A 1 93 ? 15.260 -11.228 -20.418 1.00 70.06 93 ALA A O 1
ATOM 748 N N . GLU A 1 94 ? 13.814 -12.709 -19.498 1.00 76.00 94 GLU A N 1
ATOM 749 C CA . GLU A 1 94 ? 13.294 -13.322 -20.720 1.00 76.00 94 GLU A CA 1
ATOM 750 C C . GLU A 1 94 ? 12.449 -12.337 -21.535 1.00 76.00 94 GLU A C 1
ATOM 752 O O . GLU A 1 94 ? 12.771 -12.085 -22.696 1.00 76.00 94 GLU A O 1
ATOM 757 N N . GLU A 1 95 ? 11.468 -11.670 -20.923 1.00 77.38 95 GLU A N 1
ATOM 758 C CA . GLU A 1 95 ? 10.626 -10.674 -21.607 1.00 77.38 95 GLU A CA 1
ATOM 759 C C . GLU A 1 95 ? 11.449 -9.481 -22.123 1.00 77.38 95 GLU A C 1
ATOM 761 O O . GLU A 1 95 ? 11.239 -8.986 -23.234 1.00 77.38 95 GLU A O 1
ATOM 766 N N . LYS A 1 96 ? 12.458 -9.037 -21.357 1.00 76.81 96 LYS A N 1
ATOM 767 C CA . LYS A 1 96 ? 13.394 -7.991 -21.808 1.00 76.81 96 LYS A CA 1
ATOM 768 C C . LY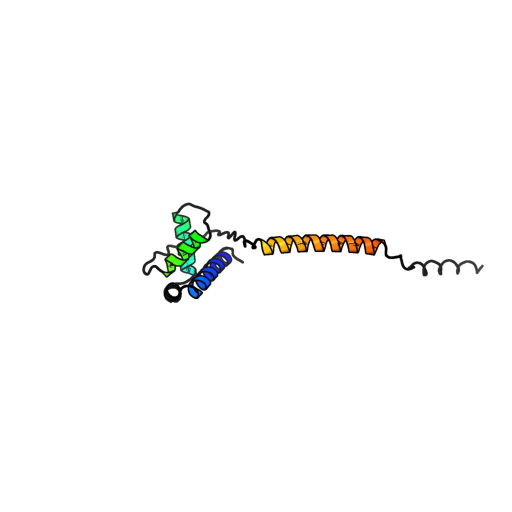S A 1 96 ? 14.241 -8.454 -22.996 1.00 76.81 96 LYS A C 1
ATOM 770 O O . LYS A 1 96 ? 14.582 -7.640 -23.857 1.00 76.81 96 LYS A O 1
ATOM 775 N N . ALA A 1 97 ? 14.641 -9.725 -23.032 1.00 82.44 97 ALA A N 1
ATOM 776 C CA . ALA A 1 97 ? 15.419 -10.283 -24.134 1.00 82.44 97 ALA A CA 1
ATOM 777 C C . ALA A 1 97 ? 14.567 -10.442 -25.399 1.00 82.44 97 ALA A C 1
ATOM 779 O O . ALA A 1 97 ? 15.021 -10.058 -26.478 1.00 82.44 97 ALA A O 1
ATOM 780 N N . GLU A 1 98 ? 13.328 -10.910 -25.259 1.00 85.94 98 GLU A N 1
ATOM 781 C CA . GLU A 1 98 ? 12.382 -11.037 -26.364 1.00 85.94 98 GLU A CA 1
ATOM 782 C C . GLU A 1 98 ? 12.046 -9.670 -26.973 1.00 85.94 98 GLU A C 1
ATOM 784 O O . GLU A 1 98 ? 12.151 -9.490 -28.187 1.00 85.94 98 GLU A O 1
ATOM 789 N N . ALA A 1 99 ? 11.747 -8.665 -26.143 1.00 84.88 99 ALA A N 1
ATOM 790 C CA . ALA A 1 99 ? 11.480 -7.307 -26.614 1.00 84.88 99 ALA A CA 1
ATOM 791 C C . ALA A 1 99 ? 12.665 -6.730 -27.410 1.00 84.88 99 ALA A C 1
ATOM 793 O O . ALA A 1 99 ? 12.476 -6.127 -28.470 1.00 84.88 99 ALA A O 1
ATOM 794 N N . ARG A 1 100 ? 13.903 -6.971 -26.947 1.00 87.00 100 ARG A N 1
ATOM 795 C CA . ARG A 1 100 ? 15.119 -6.586 -27.681 1.00 87.00 100 ARG A CA 1
ATOM 796 C C . ARG A 1 100 ? 15.249 -7.325 -29.013 1.00 87.00 100 ARG A C 1
ATOM 798 O O . ARG A 1 100 ? 15.533 -6.687 -30.024 1.00 87.00 100 ARG A O 1
ATOM 805 N N . GLN A 1 101 ? 15.035 -8.641 -29.039 1.00 89.69 101 GLN A N 1
ATOM 806 C CA . GLN A 1 101 ? 15.110 -9.428 -30.275 1.00 89.69 101 GLN A CA 1
ATOM 807 C C . GLN A 1 101 ? 14.044 -9.006 -31.292 1.00 89.69 101 GLN A C 1
ATOM 809 O O . GLN A 1 101 ? 14.351 -8.869 -32.477 1.00 89.69 101 GLN A O 1
ATOM 814 N N . ASN A 1 102 ? 12.819 -8.743 -30.838 1.00 92.38 102 ASN A N 1
ATOM 815 C CA . ASN A 1 102 ? 11.730 -8.276 -31.689 1.00 92.38 102 ASN A CA 1
ATOM 816 C C . ASN A 1 102 ? 12.028 -6.892 -32.278 1.00 92.38 102 ASN A C 1
ATOM 818 O O . ASN A 1 102 ? 11.825 -6.694 -33.474 1.00 92.38 102 ASN A O 1
ATOM 822 N N . ALA A 1 103 ? 12.586 -5.965 -31.492 1.00 91.62 103 ALA A N 1
ATOM 823 C CA . ALA A 1 103 ? 13.016 -4.661 -31.997 1.00 91.62 103 ALA A CA 1
ATOM 824 C C . ALA A 1 103 ? 14.114 -4.784 -33.073 1.00 91.62 103 ALA A C 1
ATOM 826 O O . ALA A 1 103 ? 14.036 -4.135 -34.117 1.00 91.62 103 ALA A O 1
ATOM 827 N N . ILE A 1 104 ? 15.103 -5.663 -32.862 1.00 94.31 104 ILE A N 1
ATOM 828 C CA . ILE A 1 104 ? 16.163 -5.933 -33.849 1.00 94.31 104 ILE A CA 1
ATOM 829 C C . ILE A 1 104 ? 15.572 -6.522 -35.136 1.00 94.31 104 ILE A C 1
ATOM 831 O O . ILE A 1 104 ? 15.925 -6.078 -36.228 1.00 94.31 104 ILE A O 1
ATOM 835 N N . ARG A 1 105 ? 14.655 -7.489 -35.023 1.00 94.50 105 ARG A N 1
ATOM 836 C CA . ARG A 1 105 ? 14.005 -8.121 -36.179 1.00 94.50 105 ARG A CA 1
ATOM 837 C C . ARG A 1 105 ? 13.195 -7.111 -36.986 1.00 94.50 105 ARG A C 1
ATOM 839 O O . ARG A 1 105 ? 13.364 -7.032 -38.196 1.00 94.50 105 ARG A O 1
ATOM 846 N N . GLN A 1 106 ? 12.396 -6.280 -36.318 1.00 92.81 106 GLN A N 1
ATOM 847 C CA . GLN A 1 106 ? 11.623 -5.223 -36.977 1.00 92.81 106 GLN A CA 1
ATOM 848 C C . GLN A 1 106 ? 12.522 -4.235 -37.730 1.00 92.81 106 GLN A C 1
ATOM 850 O O . GLN A 1 106 ? 12.190 -3.828 -38.843 1.00 92.81 106 GLN A O 1
ATOM 855 N N . TYR A 1 107 ? 13.676 -3.879 -37.158 1.00 92.44 107 TYR A N 1
ATOM 856 C CA . TYR A 1 107 ? 14.646 -3.014 -37.826 1.00 92.44 107 TYR A CA 1
ATOM 857 C C . TYR A 1 107 ? 15.245 -3.678 -39.077 1.00 92.44 107 TYR A C 1
ATOM 859 O O . TYR A 1 107 ? 15.297 -3.061 -40.141 1.00 92.44 107 TYR A O 1
ATOM 867 N N . GLN A 1 108 ? 15.638 -4.952 -38.979 1.00 92.62 108 GLN A N 1
ATOM 868 C CA . GLN A 1 108 ? 16.166 -5.721 -40.112 1.00 92.62 108 GLN A CA 1
ATOM 869 C C . GLN A 1 108 ? 15.131 -5.880 -41.233 1.00 92.62 108 GLN A C 1
ATOM 871 O O . GLN A 1 108 ? 15.453 -5.655 -42.401 1.00 92.62 108 GLN A O 1
ATOM 876 N N . ASP A 1 109 ? 13.884 -6.196 -40.884 1.00 91.81 109 ASP A N 1
ATOM 877 C CA . ASP A 1 109 ? 12.777 -6.315 -41.834 1.00 91.81 109 ASP A CA 1
ATOM 878 C C . ASP A 1 109 ? 12.497 -4.980 -42.538 1.00 91.81 109 ASP A C 1
ATOM 880 O O . ASP A 1 109 ? 12.242 -4.951 -43.745 1.00 91.81 109 ASP A O 1
ATOM 884 N N . GLY A 1 110 ? 12.585 -3.864 -41.806 1.00 91.38 110 GLY A N 1
ATOM 885 C CA . GLY A 1 110 ? 12.480 -2.514 -42.358 1.00 91.38 110 GLY A CA 1
ATOM 886 C C . GLY A 1 110 ? 13.552 -2.235 -43.413 1.00 91.38 110 GLY A C 1
ATOM 887 O O . GLY A 1 110 ? 13.223 -1.869 -44.542 1.00 91.38 110 GLY A O 1
ATOM 888 N N . LEU A 1 111 ? 14.820 -2.497 -43.087 1.00 89.19 111 LEU A N 1
ATOM 889 C CA . LEU A 1 111 ? 15.938 -2.334 -44.023 1.00 89.19 111 LEU A CA 1
ATOM 890 C C . LEU A 1 111 ? 15.808 -3.241 -45.253 1.00 89.19 111 LEU A C 1
ATOM 892 O O . LEU A 1 111 ? 16.067 -2.814 -46.380 1.00 89.19 111 LEU A O 1
ATOM 896 N N . MET A 1 112 ? 15.384 -4.492 -45.064 1.00 86.69 112 MET A N 1
ATOM 897 C CA . MET A 1 112 ? 15.207 -5.436 -46.166 1.00 86.69 112 MET A CA 1
ATOM 898 C C . MET A 1 112 ? 14.084 -4.996 -47.111 1.00 86.69 112 MET A C 1
ATOM 900 O O . MET A 1 112 ? 14.252 -5.050 -48.331 1.00 86.69 112 MET A O 1
ATOM 904 N N . ARG A 1 113 ? 12.968 -4.494 -46.568 1.00 87.81 113 ARG A N 1
ATOM 905 C CA . ARG A 1 113 ? 11.874 -3.912 -47.359 1.00 87.81 113 ARG A CA 1
ATOM 906 C C . ARG A 1 113 ? 12.318 -2.673 -48.128 1.00 87.81 113 ARG A C 1
ATOM 908 O O . ARG A 1 113 ? 11.953 -2.530 -49.293 1.00 87.81 113 ARG A O 1
ATOM 915 N N . GLU A 1 114 ? 13.121 -1.797 -47.525 1.00 87.00 114 GLU A N 1
ATOM 916 C CA . GLU A 1 114 ? 13.685 -0.642 -48.233 1.00 87.00 114 GLU A CA 1
ATOM 917 C C . GLU A 1 114 ? 14.586 -1.067 -49.397 1.00 87.00 114 GLU A C 1
ATOM 919 O O . GLU A 1 114 ? 14.453 -0.533 -50.500 1.00 87.00 114 GLU A O 1
ATOM 924 N N . MET A 1 115 ? 15.461 -2.057 -49.194 1.00 82.50 115 MET A N 1
ATOM 925 C CA . MET A 1 115 ? 16.307 -2.594 -50.265 1.00 82.50 115 MET A CA 1
ATOM 926 C C . MET A 1 115 ? 15.483 -3.238 -51.387 1.00 82.50 115 MET A C 1
ATOM 928 O O . MET A 1 115 ? 15.740 -2.978 -52.563 1.00 82.50 115 MET A O 1
ATOM 932 N N . GLN A 1 116 ? 14.455 -4.021 -51.050 1.00 79.56 116 GLN A N 1
ATOM 933 C CA . GLN A 1 116 ? 13.550 -4.619 -52.036 1.00 79.56 116 GLN A CA 1
ATOM 934 C C . GLN A 1 116 ? 12.769 -3.557 -52.824 1.00 79.56 116 GLN A C 1
ATOM 936 O O . GLN A 1 116 ? 12.655 -3.657 -54.045 1.00 79.56 116 GLN A O 1
ATOM 941 N N . ASN A 1 117 ? 12.287 -2.503 -52.159 1.00 76.25 117 ASN A N 1
ATOM 942 C CA . ASN A 1 117 ? 11.588 -1.396 -52.815 1.00 76.25 117 ASN A CA 1
ATOM 943 C C . ASN A 1 117 ? 12.506 -0.587 -53.743 1.00 76.25 117 ASN A C 1
ATOM 945 O O . ASN A 1 117 ? 12.050 -0.126 -54.787 1.00 76.25 117 ASN A O 1
ATOM 949 N N . ARG A 1 118 ? 13.797 -0.451 -53.410 1.00 71.38 118 ARG A N 1
ATOM 950 C CA . ARG A 1 118 ? 14.803 0.186 -54.281 1.00 71.38 118 ARG A CA 1
ATOM 951 C C . ARG A 1 118 ? 15.109 -0.627 -55.541 1.00 71.38 118 ARG A C 1
ATOM 953 O O . ARG A 1 118 ? 15.430 -0.038 -56.568 1.00 71.38 118 ARG A O 1
ATOM 960 N N . HIS A 1 119 ? 14.991 -1.952 -55.473 1.00 66.06 119 HIS A N 1
ATOM 961 C CA . HIS A 1 119 ? 15.223 -2.857 -56.603 1.00 66.06 119 HIS A CA 1
ATOM 962 C C . HIS A 1 119 ? 13.974 -3.167 -57.433 1.00 66.06 119 HIS A C 1
ATOM 964 O O . HIS A 1 119 ? 14.078 -3.869 -58.440 1.00 66.06 119 HIS A O 1
ATOM 970 N N . LYS A 1 120 ? 12.798 -2.647 -57.060 1.00 65.75 120 LYS A N 1
ATOM 971 C CA . LYS A 1 120 ? 11.591 -2.832 -57.864 1.00 65.75 120 LYS A CA 1
ATOM 972 C C . LYS A 1 120 ? 11.757 -2.054 -59.180 1.00 65.75 120 LYS A C 1
ATOM 974 O O . LYS A 1 120 ? 11.933 -0.834 -59.131 1.00 65.75 120 LYS A O 1
ATOM 979 N N . PRO A 1 121 ? 11.719 -2.713 -60.353 1.00 62.72 121 PRO A N 1
ATOM 980 C CA . PRO A 1 121 ? 11.765 -1.997 -61.617 1.00 62.72 121 PRO A CA 1
ATOM 981 C C . PRO A 1 121 ? 10.580 -1.032 -61.661 1.00 62.72 121 PRO A C 1
ATOM 983 O O . PRO A 1 121 ? 9.456 -1.409 -61.320 1.00 62.72 121 PRO A O 1
ATOM 986 N N . ARG A 1 122 ? 10.837 0.227 -62.038 1.00 58.53 122 ARG A N 1
ATOM 987 C CA . ARG A 1 122 ? 9.773 1.186 -62.347 1.00 58.53 122 ARG A CA 1
ATOM 988 C C . ARG A 1 122 ? 8.994 0.596 -63.517 1.00 58.53 122 ARG A C 1
ATOM 990 O O . ARG A 1 122 ? 9.442 0.686 -64.650 1.00 58.53 122 ARG A O 1
ATOM 997 N N . THR A 1 123 ? 7.872 -0.061 -63.237 1.00 54.16 123 THR A N 1
ATOM 998 C CA . THR A 1 123 ? 6.923 -0.438 -64.280 1.00 54.16 123 THR A CA 1
ATOM 999 C C . THR A 1 123 ? 6.489 0.843 -64.968 1.00 54.16 123 THR A C 1
ATOM 1001 O O . THR A 1 123 ? 6.117 1.802 -64.290 1.00 54.16 123 THR A O 1
ATOM 1004 N N . ASP A 1 124 ? 6.603 0.847 -66.290 1.00 53.66 124 ASP A N 1
ATOM 1005 C CA . ASP A 1 124 ? 6.424 1.980 -67.186 1.00 53.66 124 ASP A CA 1
ATOM 1006 C C . ASP A 1 124 ? 5.076 2.697 -66.997 1.00 53.66 124 ASP A C 1
ATOM 1008 O O . ASP A 1 124 ? 4.135 2.513 -67.761 1.00 53.66 124 ASP A O 1
ATOM 1012 N N . ALA A 1 125 ? 4.998 3.601 -66.022 1.00 51.66 125 ALA A N 1
ATOM 1013 C CA . ALA A 1 125 ? 3.950 4.618 -65.927 1.00 51.66 125 ALA A CA 1
ATOM 1014 C C . ALA A 1 125 ? 4.211 5.799 -66.890 1.00 51.66 125 ALA A C 1
ATOM 1016 O O . ALA A 1 125 ? 3.681 6.885 -66.705 1.00 51.66 125 ALA A O 1
ATOM 1017 N N . ASN A 1 126 ? 5.042 5.593 -67.921 1.00 49.78 126 ASN A N 1
ATOM 1018 C CA . ASN A 1 126 ? 5.407 6.586 -68.936 1.00 49.78 126 ASN A CA 1
ATOM 1019 C C . ASN A 1 126 ? 4.975 6.164 -70.349 1.00 49.78 126 ASN A C 1
ATOM 1021 O O . ASN A 1 126 ? 5.601 6.546 -71.335 1.00 49.78 126 ASN A O 1
ATOM 1025 N N . LYS A 1 127 ? 3.887 5.393 -70.473 1.00 43.84 127 LYS A N 1
ATOM 1026 C CA . LYS A 1 127 ? 3.248 5.162 -71.778 1.00 43.84 127 LYS A CA 1
ATOM 1027 C C . LYS A 1 127 ? 2.182 6.204 -72.143 1.00 43.84 127 LYS A C 1
ATOM 1029 O O . LYS A 1 127 ? 1.794 6.254 -73.303 1.00 43.84 127 LYS A O 1
ATOM 1034 N N . GLU A 1 128 ? 1.778 7.079 -71.216 1.00 49.31 128 GLU A N 1
ATOM 1035 C CA . GLU A 1 128 ? 0.777 8.130 -71.485 1.00 49.31 128 GLU A CA 1
ATOM 1036 C C . GLU A 1 128 ? 1.354 9.506 -71.869 1.00 49.31 128 GLU A C 1
ATOM 1038 O O . GLU A 1 128 ? 0.649 10.286 -72.500 1.00 49.31 128 GLU A O 1
ATOM 1043 N N . MET A 1 129 ? 2.636 9.813 -71.620 1.00 45.81 129 MET A N 1
ATOM 1044 C CA . MET A 1 129 ? 3.211 11.106 -72.056 1.00 45.81 129 MET A CA 1
ATOM 1045 C C . MET A 1 129 ? 3.649 11.156 -73.531 1.00 45.81 129 MET A C 1
ATOM 1047 O O . MET A 1 129 ? 3.880 12.246 -74.046 1.00 45.81 129 MET A O 1
ATOM 1051 N N . LEU A 1 130 ? 3.753 10.021 -74.239 1.00 45.06 130 LEU A N 1
ATOM 1052 C CA . LEU A 1 130 ? 4.188 10.001 -75.649 1.00 45.06 130 LEU A CA 1
ATOM 1053 C C . LEU A 1 130 ? 3.043 10.097 -76.674 1.00 45.06 130 LEU A C 1
ATOM 1055 O O . LEU A 1 130 ? 3.309 10.176 -77.873 1.00 45.06 130 LEU A O 1
ATOM 1059 N N . ALA A 1 131 ? 1.783 10.096 -76.228 1.00 49.81 131 ALA A N 1
ATOM 1060 C CA . ALA A 1 131 ? 0.620 10.180 -77.115 1.00 49.81 131 ALA A CA 1
ATOM 1061 C C . ALA A 1 131 ? 0.173 11.626 -77.416 1.00 49.81 131 ALA A C 1
ATOM 1063 O O . ALA A 1 131 ? -0.559 11.841 -78.376 1.00 49.81 131 ALA A O 1
ATOM 1064 N N . SER A 1 132 ? 0.638 12.627 -76.657 1.00 48.91 132 SER A N 1
ATOM 1065 C CA . SER A 1 132 ? 0.215 14.030 -76.817 1.00 48.91 132 SER A CA 1
ATOM 1066 C C . SER A 1 132 ? 1.078 14.867 -77.773 1.00 48.91 132 SER A C 1
ATOM 1068 O O . SER A 1 132 ? 0.768 16.028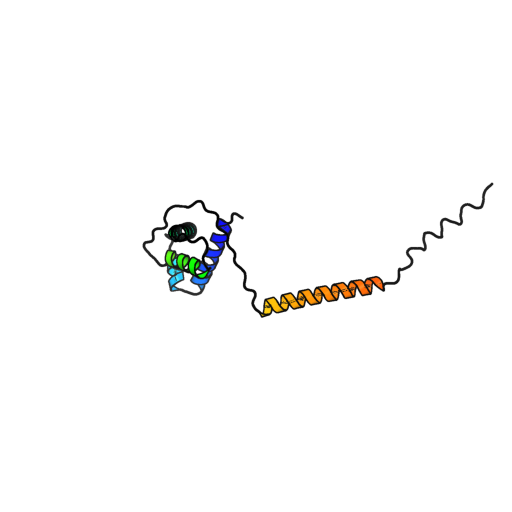 -77.996 1.00 48.91 132 SER A O 1
ATOM 1070 N N . HIS A 1 133 ? 2.139 14.308 -78.369 1.00 51.56 133 HIS A N 1
ATOM 1071 C CA . HIS A 1 133 ? 3.072 15.054 -79.238 1.00 51.56 133 HIS A CA 1
ATOM 1072 C C . HIS A 1 133 ? 2.932 14.767 -80.745 1.00 51.56 133 HIS A C 1
ATOM 1074 O O . HIS A 1 133 ? 3.799 15.153 -81.525 1.00 51.56 133 HIS A O 1
ATOM 1080 N N . LYS A 1 134 ? 1.870 14.073 -81.180 1.00 48.38 134 LYS A N 1
ATOM 1081 C CA . LYS A 1 134 ? 1.651 13.735 -82.603 1.00 48.38 134 LYS A CA 1
ATOM 1082 C C . LYS A 1 134 ? 0.304 14.184 -83.181 1.00 48.38 134 LYS A C 1
ATOM 1084 O O . LYS A 1 134 ? -0.109 13.633 -84.195 1.00 48.38 134 LYS A O 1
ATOM 1089 N N . VAL A 1 135 ? -0.374 15.163 -82.575 1.00 49.94 135 VAL A N 1
ATOM 1090 C CA . VAL A 1 135 ? -1.644 15.682 -83.128 1.00 49.94 135 VAL A CA 1
ATOM 1091 C C . VAL A 1 135 ? -1.551 17.125 -83.654 1.00 49.94 135 VAL A C 1
ATOM 1093 O O . VAL A 1 135 ? -2.304 17.454 -84.557 1.00 49.94 135 VAL A O 1
ATOM 1096 N N . ASP A 1 136 ? -0.568 17.943 -83.259 1.00 48.28 136 ASP A N 1
ATOM 1097 C CA . ASP A 1 136 ? -0.520 19.366 -83.670 1.00 48.28 136 ASP A CA 1
ATOM 1098 C C . ASP A 1 136 ? 0.486 19.708 -84.791 1.00 48.28 136 ASP A C 1
ATOM 1100 O O . ASP A 1 136 ? 1.107 20.768 -84.790 1.00 48.28 136 ASP A O 1
ATOM 1104 N N . THR A 1 137 ? 0.654 18.838 -85.791 1.00 51.22 137 THR A N 1
ATOM 1105 C CA . THR A 1 137 ? 1.243 19.247 -87.085 1.00 51.22 137 THR A CA 1
ATOM 1106 C C . THR A 1 137 ? 0.406 18.722 -88.243 1.00 51.22 137 THR A C 1
ATOM 1108 O O . THR A 1 137 ? 0.858 17.856 -88.988 1.00 51.22 137 THR A O 1
ATOM 1111 N N . SER A 1 138 ? -0.834 19.197 -88.359 1.00 52.91 138 SER A N 1
ATOM 1112 C CA . SER A 1 138 ? -1.588 19.208 -89.620 1.00 52.91 138 SER A CA 1
ATOM 1113 C C . SER A 1 138 ? -2.882 20.015 -89.463 1.00 52.91 138 SER A C 1
ATOM 1115 O O . SER A 1 138 ? -3.934 19.417 -89.285 1.00 52.91 138 SER A O 1
ATOM 1117 N N . ASP A 1 139 ? -2.817 21.347 -89.518 1.00 45.53 139 ASP A N 1
ATOM 1118 C CA . ASP A 1 139 ? -3.783 22.142 -90.295 1.00 45.53 139 ASP A CA 1
ATOM 1119 C C . ASP A 1 139 ? -3.389 23.631 -90.342 1.00 45.53 139 ASP A C 1
ATOM 1121 O O . ASP A 1 139 ? -3.044 24.220 -89.316 1.00 45.53 139 ASP A O 1
ATOM 1125 N N . CYS A 1 140 ? -3.513 24.192 -91.553 1.00 37.69 140 CYS A N 1
ATOM 1126 C CA . CYS A 1 140 ? -3.233 25.560 -92.031 1.00 37.69 140 CYS A CA 1
ATOM 1127 C C . CYS A 1 140 ? -1.772 25.976 -92.270 1.00 37.69 140 CYS A C 1
ATOM 1129 O O . CYS A 1 140 ? -1.063 26.361 -91.314 1.00 37.69 140 CYS A O 1
#

Foldseek 3Di:
DQQLVVVLVVLVVLLVVVLVVDVVLVVLVPPPVDDSVLLSLQLVVVCVVVVDPDDDPVVSNVSSSVSSPDPDDDSDDRDPDRDDDPDDPPDDPVRVVVVVVVVVVVVVVVVVVVVVVVPPPPDPPPPPVVPPPPPPPDDD